Protein AF-A0A833DJD3-F1 (afdb_monomer_lite)

Secondary structure (DSSP, 8-state):
------HHHHHHHHHHH-TTTS--GGG-SGGG-SSS----

pLDDT: mean 93.48, std 7.01, range [62.59, 98.06]

Radius of gyration: 17.0 Å; chains: 1; bounding box: 41×19×33 Å

Structure (mmCIF, N/CA/C/O backbone):
data_AF-A0A833DJD3-F1
#
_entry.id   AF-A0A833DJD3-F1
#
loop_
_atom_site.group_PDB
_atom_site.id
_atom_site.type_symbol
_atom_site.label_atom_id
_atom_site.label_alt_id
_atom_site.label_comp_id
_atom_site.label_asym_id
_atom_site.label_entity_id
_atom_site.label_seq_id
_atom_site.pdbx_PDB_ins_code
_atom_site.Cartn_x
_atom_site.Cartn_y
_atom_site.Cartn_z
_atom_site.occupancy
_atom_site.B_iso_or_equiv
_atom_site.auth_seq_id
_atom_site.auth_comp_id
_atom_site.auth_asym_id
_atom_site.auth_atom_id
_atom_site.pdbx_PDB_model_num
ATOM 1 N N . ILE A 1 1 ? 22.224 -15.060 -6.819 1.00 81.19 1 ILE A N 1
ATOM 2 C CA . ILE A 1 1 ? 21.365 -14.454 -7.864 1.00 81.19 1 ILE A CA 1
ATOM 3 C C . ILE A 1 1 ? 21.271 -12.975 -7.540 1.00 81.19 1 ILE A C 1
ATOM 5 O O . ILE A 1 1 ? 21.010 -12.657 -6.386 1.00 81.19 1 ILE A O 1
ATOM 9 N N . THR A 1 2 ? 21.541 -12.105 -8.507 1.00 91.56 2 THR A N 1
ATOM 10 C CA . THR A 1 2 ? 21.417 -10.647 -8.371 1.00 91.56 2 THR A CA 1
ATOM 11 C C . THR A 1 2 ? 20.603 -10.114 -9.547 1.00 91.56 2 THR A C 1
ATOM 13 O O . THR A 1 2 ? 20.644 -10.699 -10.628 1.00 91.56 2 THR A O 1
ATOM 16 N N . ALA A 1 3 ? 19.843 -9.044 -9.320 1.00 96.06 3 ALA A N 1
ATOM 17 C CA . ALA A 1 3 ? 19.013 -8.391 -10.327 1.00 96.06 3 ALA A CA 1
ATOM 18 C C . ALA A 1 3 ? 19.051 -6.873 -10.124 1.00 96.06 3 ALA A C 1
ATOM 20 O O . ALA A 1 3 ? 19.196 -6.401 -8.995 1.00 96.06 3 ALA A O 1
ATOM 21 N N . GLU A 1 4 ? 18.918 -6.136 -11.222 1.00 96.00 4 GLU A N 1
ATOM 22 C CA . GLU A 1 4 ? 18.758 -4.686 -11.223 1.00 96.00 4 GLU A CA 1
ATOM 23 C C . GLU A 1 4 ? 17.271 -4.343 -11.352 1.00 96.00 4 GLU A C 1
ATOM 25 O O . GLU A 1 4 ? 16.539 -5.011 -12.084 1.00 96.00 4 GLU A O 1
ATOM 30 N N . ILE A 1 5 ? 16.822 -3.331 -10.610 1.00 96.62 5 ILE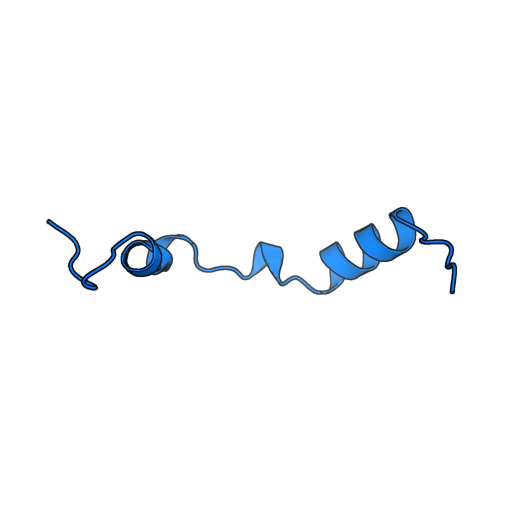 A N 1
ATOM 31 C CA . ILE A 1 5 ? 15.419 -2.916 -10.558 1.00 96.62 5 ILE A CA 1
ATOM 32 C C . ILE A 1 5 ? 15.320 -1.477 -11.050 1.00 96.62 5 ILE A C 1
ATOM 34 O O . ILE A 1 5 ? 15.948 -0.579 -10.486 1.00 96.62 5 ILE A O 1
ATOM 38 N N . ASN A 1 6 ? 14.486 -1.257 -12.065 1.00 97.75 6 ASN A N 1
ATOM 39 C CA . ASN A 1 6 ? 14.155 0.076 -12.544 1.00 97.75 6 ASN A CA 1
ATOM 40 C C . ASN A 1 6 ? 12.913 0.611 -11.822 1.00 97.75 6 ASN A C 1
ATOM 42 O O . ASN A 1 6 ? 11.773 0.323 -12.184 1.00 97.75 6 ASN A O 1
ATOM 46 N N . ILE A 1 7 ? 13.146 1.457 -10.824 1.00 97.88 7 ILE A N 1
ATOM 47 C CA . ILE A 1 7 ? 12.079 2.005 -9.983 1.00 97.88 7 ILE A CA 1
ATOM 48 C C . ILE A 1 7 ? 11.115 2.940 -10.729 1.00 97.88 7 ILE A C 1
ATOM 50 O O . ILE A 1 7 ? 9.982 3.116 -10.278 1.00 97.88 7 ILE A O 1
ATOM 54 N N . GLU A 1 8 ? 11.538 3.542 -11.846 1.00 98.00 8 GLU A N 1
ATOM 55 C CA . GLU A 1 8 ? 10.698 4.486 -12.591 1.00 98.00 8 GLU A CA 1
ATOM 56 C C . GLU A 1 8 ? 9.692 3.747 -13.477 1.00 98.00 8 GLU A C 1
ATOM 58 O O . GLU A 1 8 ? 8.512 4.098 -13.522 1.00 98.00 8 GLU A O 1
ATOM 63 N N . GLU A 1 9 ? 10.130 2.661 -14.115 1.00 97.94 9 GLU A N 1
ATOM 64 C CA . GLU A 1 9 ? 9.235 1.764 -14.848 1.00 97.94 9 GLU A CA 1
A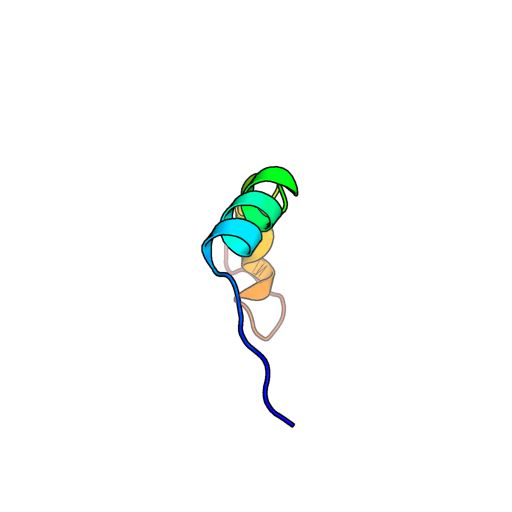TOM 65 C C . GLU A 1 9 ? 8.216 1.117 -13.899 1.00 97.94 9 GLU A C 1
ATOM 67 O O . GLU A 1 9 ? 7.010 1.149 -14.165 1.00 97.94 9 GLU A O 1
ATOM 72 N N . ASP A 1 10 ? 8.670 0.661 -12.729 1.00 97.50 10 ASP A N 1
ATOM 73 C CA . ASP A 1 10 ? 7.797 0.122 -11.685 1.00 97.50 10 ASP A CA 1
ATOM 74 C C . ASP A 1 1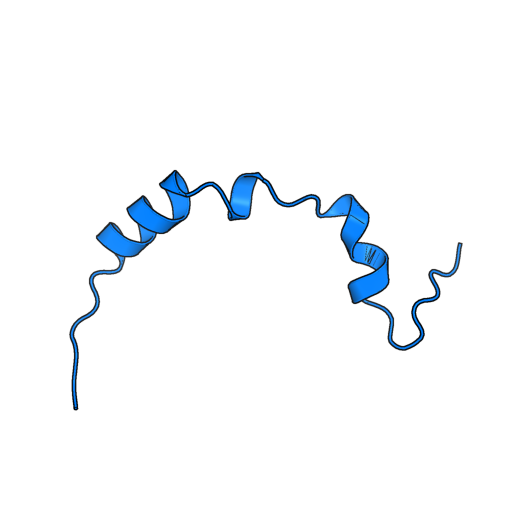0 ? 6.799 1.166 -11.160 1.00 97.50 10 ASP A C 1
ATOM 76 O O . ASP A 1 10 ? 5.644 0.847 -10.859 1.00 97.50 10 ASP A O 1
ATOM 80 N N . HIS A 1 11 ? 7.210 2.433 -11.041 1.00 97.19 11 HIS A N 1
ATOM 81 C CA . HIS A 1 11 ? 6.324 3.531 -10.658 1.00 97.19 11 HIS A CA 1
ATOM 82 C C . HIS A 1 11 ? 5.226 3.765 -11.701 1.00 97.19 11 HIS A C 1
ATOM 84 O O . HIS A 1 11 ? 4.047 3.857 -11.335 1.00 97.19 11 HIS A O 1
ATOM 90 N N . LEU A 1 12 ? 5.585 3.812 -12.986 1.00 98.00 12 LEU A N 1
ATOM 91 C CA . LEU A 1 12 ? 4.628 3.982 -14.079 1.00 98.00 12 LEU A CA 1
ATOM 92 C C . LEU A 1 12 ? 3.655 2.804 -14.157 1.00 98.00 12 LEU A C 1
ATOM 94 O O . LEU A 1 12 ? 2.443 3.022 -14.239 1.00 98.00 12 LEU A O 1
ATOM 98 N N . PHE A 1 13 ? 4.161 1.575 -14.058 1.00 98.06 13 PHE A N 1
ATOM 99 C CA . PHE A 1 13 ? 3.340 0.369 -14.008 1.00 98.06 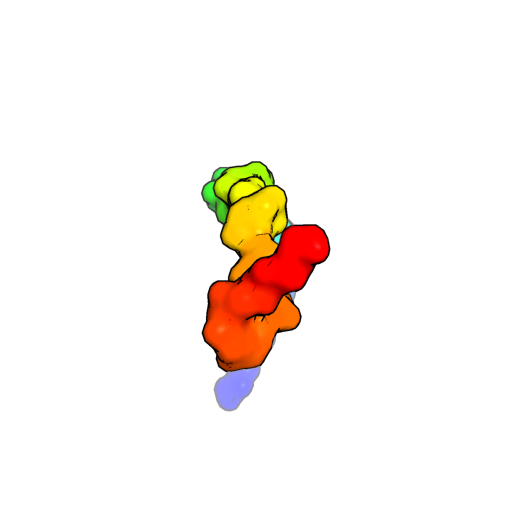13 PHE A CA 1
ATOM 100 C C . PHE A 1 13 ? 2.355 0.416 -12.833 1.00 98.06 13 PHE A C 1
ATOM 102 O O . PHE A 1 13 ? 1.142 0.296 -13.024 1.00 98.06 13 PHE A O 1
ATOM 109 N N . ARG A 1 14 ? 2.855 0.688 -11.619 1.00 97.50 14 ARG A N 1
ATOM 110 C CA . ARG A 1 14 ? 2.048 0.772 -10.392 1.00 97.50 14 ARG A CA 1
ATOM 111 C C . ARG A 1 14 ? 0.936 1.812 -10.495 1.00 97.50 14 ARG A C 1
ATOM 113 O O . ARG A 1 14 ? -0.180 1.565 -10.036 1.00 97.50 14 ARG A O 1
ATOM 120 N N . ARG A 1 15 ? 1.230 2.975 -11.084 1.00 96.94 15 ARG A N 1
ATOM 121 C CA . ARG A 1 15 ? 0.251 4.049 -11.289 1.00 96.94 15 ARG A CA 1
ATOM 122 C C . ARG A 1 15 ? -0.813 3.644 -12.305 1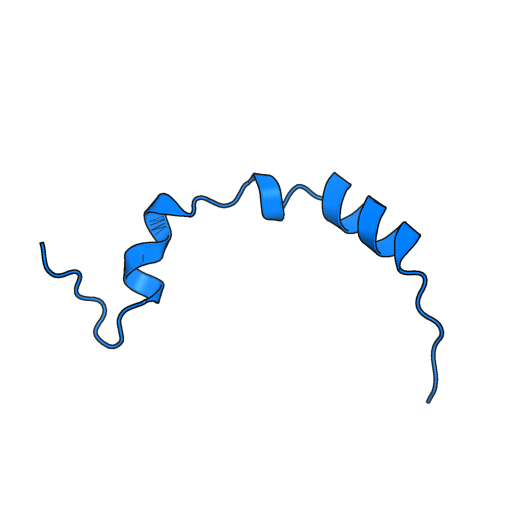.00 96.94 15 ARG A C 1
ATOM 124 O O . ARG A 1 15 ? -1.999 3.835 -12.045 1.00 96.94 15 ARG A O 1
ATOM 131 N N . ASN A 1 16 ? -0.396 3.089 -13.440 1.00 97.62 16 ASN A N 1
ATOM 132 C CA . ASN A 1 16 ? -1.295 2.744 -14.540 1.00 97.62 16 ASN A CA 1
ATOM 133 C C . ASN A 1 16 ? -2.219 1.572 -14.190 1.00 97.62 16 ASN A C 1
ATOM 135 O O . ASN A 1 16 ? -3.361 1.548 -14.642 1.00 97.62 16 ASN A O 1
ATOM 139 N N . TRP A 1 17 ? -1.766 0.644 -13.344 1.00 97.75 17 TRP A N 1
ATOM 140 C CA . TRP A 1 17 ? -2.592 -0.467 -12.872 1.00 97.75 17 TRP A CA 1
ATOM 141 C C . TRP A 1 17 ? -3.811 0.002 -12.062 1.00 97.75 17 TRP A C 1
ATOM 143 O O . TRP A 1 17 ? -4.847 -0.653 -12.061 1.00 97.75 17 TRP A O 1
ATOM 153 N N . GLY A 1 18 ? -3.717 1.146 -11.380 1.00 96.56 18 GLY A N 1
ATOM 154 C CA . GLY A 1 18 ? -4.858 1.738 -10.678 1.00 96.56 18 GLY A CA 1
ATOM 155 C C . GLY A 1 18 ? -5.214 1.077 -9.346 1.00 96.56 18 GLY A C 1
ATOM 156 O O . GLY A 1 18 ? -6.053 1.617 -8.633 1.00 96.56 18 GLY A O 1
ATOM 157 N N . LEU A 1 19 ? -4.525 0.002 -8.936 1.00 96.38 19 LEU A N 1
ATOM 158 C CA . LEU A 1 19 ? -4.774 -0.695 -7.667 1.00 96.38 19 LEU A CA 1
ATOM 159 C C . LEU A 1 19 ? -4.860 0.269 -6.476 1.00 96.38 19 LEU A C 1
ATOM 161 O O . LEU A 1 19 ? -5.767 0.161 -5.666 1.00 96.38 19 LEU A O 1
ATOM 165 N N . PHE A 1 20 ? -3.943 1.234 -6.375 1.00 96.25 20 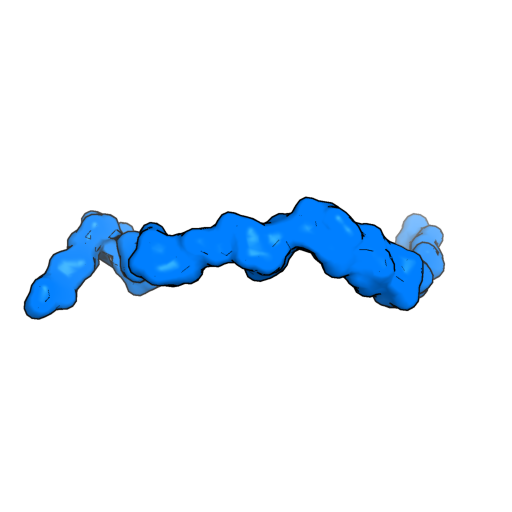PHE A N 1
ATOM 166 C CA . PHE A 1 20 ? -3.930 2.201 -5.272 1.00 96.25 20 PHE A CA 1
ATOM 167 C C . PHE A 1 20 ? -5.090 3.203 -5.324 1.00 96.25 20 PHE A C 1
ATOM 169 O O . PHE A 1 20 ? -5.555 3.628 -4.268 1.00 96.25 20 PHE A O 1
ATOM 176 N N . ARG A 1 21 ? -5.554 3.558 -6.528 1.00 97.25 21 ARG A N 1
ATOM 177 C CA . ARG A 1 21 ? -6.689 4.463 -6.759 1.00 97.25 21 ARG A CA 1
ATOM 178 C C . ARG A 1 21 ? -8.015 3.778 -6.434 1.00 97.25 21 ARG A C 1
ATOM 180 O O . ARG A 1 21 ? -8.895 4.407 -5.864 1.00 97.25 21 ARG A O 1
ATOM 187 N N . ASP A 1 22 ? -8.130 2.496 -6.762 1.00 97.44 22 ASP A N 1
ATOM 188 C CA . ASP A 1 22 ? -9.399 1.766 -6.717 1.00 97.44 22 ASP A CA 1
ATOM 189 C C . ASP A 1 22 ? -9.679 1.130 -5.336 1.00 97.44 22 ASP A C 1
ATOM 191 O O . ASP A 1 22 ? -10.678 0.434 -5.148 1.00 97.44 22 ASP A O 1
ATOM 195 N N . ARG A 1 23 ? -8.823 1.384 -4.333 1.00 97.25 23 ARG A N 1
ATOM 196 C CA . ARG A 1 23 ? -9.032 0.930 -2.946 1.00 97.25 23 ARG A CA 1
ATOM 197 C C . ARG A 1 23 ? -10.242 1.617 -2.314 1.00 97.25 23 ARG A C 1
ATOM 199 O O . ARG A 1 23 ? -10.394 2.831 -2.391 1.00 97.25 23 ARG A O 1
ATOM 206 N N . ARG A 1 24 ? -11.030 0.835 -1.576 1.00 96.88 24 ARG A N 1
ATOM 207 C CA . ARG A 1 24 ? -12.190 1.290 -0.794 1.00 96.88 24 ARG A CA 1
ATOM 208 C C . ARG A 1 24 ? -11.830 1.342 0.689 1.00 96.88 24 ARG A C 1
ATOM 210 O O . ARG A 1 24 ? -12.243 0.498 1.475 1.00 96.88 24 ARG A O 1
ATOM 217 N N . VAL A 1 25 ? -10.959 2.289 1.046 1.00 95.88 25 VAL A N 1
ATOM 218 C CA . VAL A 1 25 ? -10.336 2.376 2.383 1.00 95.88 25 VAL A CA 1
ATOM 219 C C . VAL A 1 25 ? -11.332 2.551 3.525 1.00 95.88 25 VAL A C 1
ATOM 221 O O . VAL A 1 25 ? -11.063 2.143 4.650 1.00 95.88 25 VAL A O 1
ATOM 224 N N . GLU A 1 26 ? -12.493 3.120 3.235 1.00 94.25 26 GLU A N 1
ATOM 225 C CA . GLU A 1 26 ? -13.597 3.280 4.169 1.00 94.25 26 GLU A CA 1
ATOM 226 C C . GLU A 1 26 ? -14.195 1.944 4.638 1.00 94.25 26 GLU A C 1
ATOM 228 O O . GLU A 1 26 ? -14.777 1.901 5.720 1.00 94.25 26 GLU A O 1
ATOM 233 N N . LEU A 1 27 ? -14.006 0.865 3.866 1.00 94.31 27 LEU A N 1
ATOM 234 C CA . LEU A 1 27 ? -14.476 -0.493 4.166 1.00 94.31 27 LEU A CA 1
ATOM 235 C C . LEU A 1 27 ? -13.428 -1.351 4.893 1.00 94.31 27 LEU A C 1
ATOM 237 O O . LEU A 1 27 ? -13.612 -2.553 5.031 1.00 94.31 27 LEU A O 1
ATOM 241 N N . TYR A 1 28 ? -12.278 -0.790 5.276 1.00 93.94 28 TYR A N 1
ATOM 242 C CA . TYR A 1 28 ? -11.155 -1.573 5.816 1.00 93.94 28 TYR A CA 1
ATOM 243 C C . TYR A 1 28 ? -11.067 -1.541 7.343 1.00 93.94 28 TYR A C 1
ATOM 245 O O . TYR A 1 28 ? -10.067 -1.982 7.907 1.00 93.94 28 TYR A O 1
ATOM 253 N N . LYS A 1 29 ? -12.085 -1.012 8.028 1.00 91.62 29 LYS A N 1
ATOM 254 C CA . LYS A 1 29 ? -12.061 -0.844 9.488 1.00 91.62 29 LYS A CA 1
ATOM 255 C C . LYS A 1 29 ? -11.960 -2.187 10.211 1.00 91.62 29 LYS A C 1
ATOM 257 O O . LYS A 1 29 ? -11.224 -2.299 11.185 1.00 91.62 29 LYS A O 1
ATOM 262 N N . GLU A 1 30 ? -12.623 -3.211 9.691 1.00 91.12 30 GLU A N 1
ATOM 263 C CA . GLU A 1 30 ? -12.619 -4.578 10.208 1.00 91.12 30 GLU A CA 1
ATOM 264 C C . GLU A 1 30 ? -11.214 -5.192 10.178 1.00 91.12 30 GLU A C 1
ATOM 266 O O . GLU A 1 30 ? -10.843 -5.912 11.104 1.00 91.12 30 GLU A O 1
ATOM 271 N N . LEU A 1 31 ? -10.395 -4.856 9.170 1.00 93.69 31 LEU A N 1
ATOM 272 C CA . LEU A 1 31 ? -9.013 -5.347 9.045 1.00 93.69 31 LEU A CA 1
ATOM 273 C C . LEU A 1 31 ? -8.107 -4.865 10.185 1.00 93.69 31 LEU A C 1
ATOM 275 O O . LEU A 1 31 ? -7.038 -5.430 10.402 1.00 93.69 31 LEU A O 1
ATOM 279 N N . LEU A 1 32 ? -8.513 -3.809 10.893 1.00 93.44 32 LEU A N 1
ATOM 280 C CA . LEU A 1 32 ? -7.779 -3.241 12.023 1.00 93.44 32 LEU A CA 1
ATOM 281 C C . LEU A 1 32 ? -8.217 -3.838 13.369 1.00 93.44 32 LEU A C 1
ATOM 283 O O . LEU A 1 32 ? -7.781 -3.372 14.421 1.00 93.44 32 LEU A O 1
ATOM 287 N N . THR A 1 33 ? -9.077 -4.856 13.349 1.00 93.06 33 THR A N 1
ATOM 288 C CA . THR A 1 33 ? -9.553 -5.569 14.539 1.00 93.06 33 THR A CA 1
ATOM 289 C C . THR A 1 33 ? -8.978 -6.984 14.577 1.00 93.06 33 THR A C 1
ATOM 291 O O . THR A 1 33 ? -8.675 -7.570 13.540 1.00 93.06 33 THR A O 1
ATOM 294 N N . LEU A 1 34 ? -8.822 -7.548 15.778 1.00 94.25 34 LEU A N 1
ATOM 295 C CA . LEU A 1 34 ? -8.381 -8.940 15.943 1.00 94.25 34 LEU A CA 1
ATOM 296 C C . LEU A 1 34 ? -9.558 -9.924 15.965 1.00 94.25 34 LEU A C 1
ATOM 298 O O . LEU A 1 34 ? -9.397 -11.081 15.592 1.00 94.25 34 LEU A O 1
ATOM 302 N N . ASP A 1 35 ? -10.729 -9.473 16.417 1.00 93.44 35 ASP A N 1
ATOM 303 C CA . ASP A 1 35 ? -11.927 -10.290 16.632 1.00 93.44 35 ASP A CA 1
ATOM 304 C C . ASP A 1 35 ? -13.057 -9.995 15.633 1.00 93.44 35 ASP A C 1
ATOM 306 O O . ASP A 1 35 ? -14.149 -10.554 15.750 1.00 93.44 35 ASP A O 1
ATOM 310 N N . GLY A 1 36 ? -12.807 -9.123 14.653 1.00 87.88 36 GLY A N 1
ATOM 311 C CA . GLY A 1 36 ? -13.780 -8.752 13.630 1.00 87.88 36 GLY A CA 1
ATOM 312 C C . GLY A 1 36 ? -14.888 -7.824 14.128 1.00 87.88 36 GLY A C 1
ATOM 313 O O . GLY A 1 36 ? -15.876 -7.648 13.418 1.00 87.88 36 GLY A O 1
ATOM 314 N N . LYS A 1 37 ? -14.775 -7.254 15.337 1.00 88.69 37 LYS A N 1
ATOM 315 C CA . LYS A 1 37 ? -15.819 -6.403 15.919 1.00 88.69 37 LYS A CA 1
ATOM 316 C C . LYS A 1 37 ? -15.398 -4.943 15.930 1.00 88.69 37 LYS A C 1
ATOM 318 O O . LYS A 1 37 ? -14.460 -4.545 16.618 1.00 88.69 37 LYS A O 1
ATOM 323 N N . ILE A 1 38 ? -16.152 -4.125 15.206 1.00 86.62 38 ILE A N 1
ATOM 324 C CA . ILE A 1 38 ? -16.062 -2.669 15.296 1.00 86.62 38 ILE A CA 1
ATOM 325 C C . ILE A 1 38 ? -16.879 -2.243 16.520 1.00 86.62 38 ILE A C 1
ATOM 327 O O . ILE A 1 38 ? -18.034 -2.641 16.662 1.00 86.62 38 ILE A O 1
ATOM 331 N N . LYS A 1 39 ? -16.271 -1.483 17.438 1.00 73.00 39 LYS A N 1
ATOM 332 C CA . LYS A 1 39 ? -17.033 -0.784 18.480 1.00 73.00 39 LYS A CA 1
ATOM 333 C C . LYS A 1 39 ? -17.644 0.456 17.837 1.00 73.00 39 LYS A C 1
ATOM 335 O O . LYS A 1 39 ? -16.885 1.294 17.349 1.00 73.00 39 LYS A O 1
ATOM 340 N N . ASP A 1 40 ? -18.971 0.502 17.806 1.00 62.59 40 ASP A N 1
ATOM 341 C CA . ASP A 1 40 ? -19.746 1.690 17.430 1.00 62.59 40 ASP A CA 1
ATOM 342 C C . ASP A 1 40 ? -19.450 2.878 18.359 1.00 62.59 40 ASP A C 1
ATOM 344 O O . ASP A 1 40 ? -19.268 2.650 19.583 1.00 62.59 40 ASP A O 1
#

Sequence (40 aa):
ITAEINIEEDHLFRRNWGLFRDRRVELYKELLTLDGKIKD

Foldseek 3Di:
DDDDDDVVVVVVVVVVVCPVVPDPVVPCVLVVDPVSDDDD